Protein AF-A0A381YWC4-F1 (afdb_monomer)

Solvent-accessible surface area (backbone atoms only — not comparable to full-atom values): 8198 Å² total; per-residue (Å²): 138,85,84,86,85,82,84,87,81,87,82,77,88,72,86,77,76,76,74,71,78,75,77,79,71,74,77,74,73,78,73,64,100,69,81,71,43,23,28,27,38,39,32,33,55,42,72,77,44,78,43,77,78,45,79,28,82,38,66,66,58,39,64,52,60,44,47,96,56,46,35,39,76,74,31,21,58,66,57,50,46,100,86,68,43,72,74,51,78,67,38,60,63,91,76,50,63,90,86,56,83,42,37,76,50,44,22,57,23,78,47,82,63,40,25,46,31,39,36,34,40,39,56,67,76,75,50,88,98,104

Radius of gyration: 27.18 Å; Cα contacts (8 Å, |Δi|>4): 176; chains: 1; bounding box: 97×31×53 Å

Sequence (130 aa):
MILTNGCARDADAKDSTAVTPAEQSIERTTYAETDTTWIAIVMIWRPVIYTIDKEFSTEVACWNHYEGGVGESKFGKQHLDHQGNPPTKEFHKKHRPSHREYPTRMYHGINVEQGQVWLTCDIKGRIEGL

Secondary structure (DSSP, 8-state):
--------------------------------SS---EEEEEEEETTEEEEEEEEESSHHHHHHTTTTTHHHHHH-SBPP-TTSPPPPTTTTTTTS-TT-SS--EEE--SSTTT-SEEEEEEETTSSTT-

Mean predicted aligned error: 13.57 Å

Foldseek 3Di:
DDDDDDDDDDDDDDPPPPPDPPPPPVPPPPPDPDQFKKFKWKFQVQVTDIDGPDIDSDPCCNVCVCPPCNVCVVFNAWDADPVRHFDDQCRCVVPDPPLAPGDWTKGQGPDPNSGIMTIGMDTPPSDPPD

Organism: NCBI:txid408172

pLDDT: mean 77.06, std 20.62, range [36.94, 96.0]

Structure (mmCIF, N/CA/C/O backbone):
data_AF-A0A381YWC4-F1
#
_entry.id   AF-A0A381YWC4-F1
#
loop_
_atom_site.group_PDB
_atom_site.id
_atom_site.type_symbol
_atom_site.label_atom_id
_atom_site.label_alt_id
_atom_site.label_comp_id
_atom_site.label_asym_id
_atom_site.label_entity_id
_atom_site.label_seq_id
_atom_site.pdbx_PDB_ins_code
_atom_site.Cartn_x
_atom_site.Cartn_y
_atom_site.Cartn_z
_atom_site.occupancy
_atom_site.B_iso_or_equiv
_atom_site.auth_seq_id
_atom_site.auth_comp_id
_atom_site.auth_asym_id
_atom_site.auth_atom_id
_atom_site.pdbx_PDB_model_num
ATOM 1 N N . MET A 1 1 ? -87.308 15.418 -32.629 1.00 40.28 1 MET A N 1
ATOM 2 C CA . MET A 1 1 ? -86.627 14.295 -31.943 1.00 40.28 1 MET A CA 1
ATOM 3 C C . MET A 1 1 ? -85.946 14.889 -30.711 1.00 40.28 1 MET A C 1
ATOM 5 O O . MET A 1 1 ? -85.094 15.735 -30.914 1.00 40.28 1 MET A O 1
ATOM 9 N N . ILE A 1 2 ? -86.501 14.836 -29.493 1.00 39.88 2 ILE A N 1
ATOM 10 C CA . ILE A 1 2 ? -86.723 13.699 -28.564 1.00 39.88 2 ILE A CA 1
ATOM 11 C C . ILE A 1 2 ? -85.416 13.185 -27.915 1.00 39.88 2 ILE A C 1
ATOM 13 O O . ILE A 1 2 ? -84.642 12.515 -28.584 1.00 39.88 2 ILE A O 1
ATOM 17 N N . LEU A 1 3 ? -85.277 13.530 -26.616 1.00 41.34 3 LEU A N 1
ATOM 18 C CA . LEU A 1 3 ? -84.877 12.727 -25.429 1.00 41.34 3 LEU A CA 1
ATOM 19 C C . LEU A 1 3 ? -83.455 12.107 -25.387 1.00 41.34 3 LEU A C 1
ATOM 21 O O . LEU A 1 3 ? -83.101 11.294 -26.226 1.00 41.34 3 LEU A O 1
ATOM 25 N N . THR A 1 4 ? -82.552 12.611 -24.526 1.00 42.19 4 THR A N 1
ATOM 26 C CA . THR A 1 4 ? -82.219 12.202 -23.127 1.00 42.19 4 THR A CA 1
ATOM 27 C C . THR A 1 4 ? -81.497 10.860 -22.952 1.00 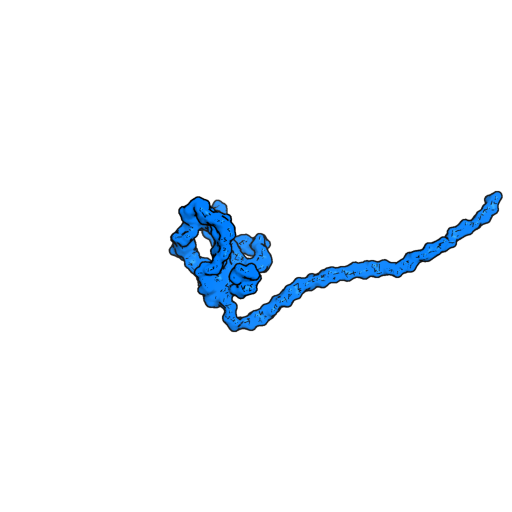42.19 4 THR A C 1
ATOM 29 O O . THR A 1 4 ? -81.923 9.851 -23.501 1.00 42.19 4 THR A O 1
ATOM 32 N N . ASN A 1 5 ? -80.562 10.874 -21.990 1.00 41.62 5 ASN A N 1
ATOM 33 C CA . ASN A 1 5 ? -79.953 9.759 -21.242 1.00 41.62 5 ASN A CA 1
ATOM 34 C C . ASN A 1 5 ? -78.671 9.164 -21.864 1.00 41.62 5 ASN A C 1
ATOM 36 O O . ASN A 1 5 ? -78.633 8.848 -23.040 1.00 41.62 5 ASN A O 1
ATOM 40 N N . GLY A 1 6 ? -77.590 8.957 -21.114 1.00 43.34 6 GLY A N 1
ATOM 41 C CA . GLY A 1 6 ? -77.486 9.012 -19.664 1.00 43.34 6 GLY A CA 1
ATOM 42 C C . GLY A 1 6 ? -76.060 8.818 -19.159 1.00 43.34 6 GLY A C 1
ATOM 43 O O . GLY A 1 6 ? -75.169 8.354 -19.867 1.00 43.34 6 GLY A O 1
ATOM 44 N N . CYS A 1 7 ? -75.900 9.231 -17.907 1.00 49.19 7 CYS A N 1
ATOM 45 C CA . CYS A 1 7 ? -74.765 8.994 -17.035 1.00 49.19 7 CYS A CA 1
ATOM 46 C C . CYS A 1 7 ? -74.666 7.520 -16.591 1.00 49.19 7 CYS A C 1
ATOM 48 O O . CYS A 1 7 ? -75.618 6.753 -16.733 1.00 49.19 7 CYS A O 1
ATOM 50 N N . ALA A 1 8 ? -73.551 7.244 -15.900 1.00 41.12 8 ALA A N 1
ATOM 51 C CA . ALA A 1 8 ? -73.184 6.053 -15.123 1.00 41.12 8 ALA A CA 1
ATOM 52 C C . ALA A 1 8 ? -72.463 4.961 -15.944 1.00 41.12 8 ALA A C 1
ATOM 54 O O . ALA A 1 8 ? -72.889 4.607 -17.035 1.00 41.12 8 ALA A O 1
ATOM 55 N N . ARG A 1 9 ? -71.358 4.373 -15.467 1.00 41.91 9 ARG A N 1
ATOM 56 C CA . ARG A 1 9 ? -71.158 3.873 -14.096 1.00 41.91 9 ARG A CA 1
ATOM 57 C C . ARG A 1 9 ? -69.697 3.939 -13.632 1.00 41.91 9 ARG A C 1
ATOM 59 O O . ARG A 1 9 ? -68.770 3.918 -14.434 1.00 41.91 9 ARG A O 1
ATOM 66 N N . ASP A 1 10 ? -69.585 3.996 -12.315 1.00 45.94 10 ASP A N 1
ATOM 67 C CA . ASP A 1 10 ? -68.418 4.041 -11.443 1.00 45.94 10 ASP A CA 1
ATOM 68 C C . ASP A 1 10 ? -67.274 3.069 -11.773 1.00 45.94 10 ASP A C 1
ATOM 70 O O . ASP A 1 10 ? -67.495 1.905 -12.108 1.00 45.94 10 ASP A O 1
ATOM 74 N N . ALA A 1 11 ? -66.048 3.527 -11.516 1.00 44.62 11 ALA A N 1
ATOM 75 C CA . ALA A 1 11 ? -64.975 2.683 -11.004 1.00 44.62 11 ALA A CA 1
ATOM 76 C C . ALA A 1 11 ? -64.249 3.458 -9.896 1.00 44.62 11 ALA A C 1
ATOM 78 O O . ALA A 1 11 ? -63.346 4.255 -10.134 1.00 44.62 11 ALA A O 1
ATOM 79 N N . ASP A 1 12 ? -64.812 3.274 -8.707 1.00 47.81 12 ASP A N 1
ATOM 80 C CA . ASP A 1 12 ? -64.220 3.221 -7.373 1.00 47.81 12 ASP A CA 1
ATOM 81 C C . ASP A 1 12 ? -62.706 3.483 -7.251 1.00 47.81 12 ASP A C 1
ATOM 83 O O . ASP A 1 12 ? -61.866 2.927 -7.963 1.00 47.81 12 ASP A O 1
ATOM 87 N N . ALA A 1 13 ? -62.380 4.322 -6.271 1.00 43.56 13 ALA A N 1
ATOM 88 C CA . ALA A 1 13 ? -61.038 4.697 -5.875 1.00 43.56 13 ALA A CA 1
ATOM 89 C C . ALA A 1 13 ? -60.141 3.489 -5.587 1.00 43.56 13 ALA A C 1
ATOM 91 O O . ALA A 1 13 ? -60.501 2.611 -4.809 1.00 43.56 13 ALA A O 1
ATOM 92 N N . LYS A 1 14 ? -58.887 3.564 -6.035 1.00 37.97 14 LY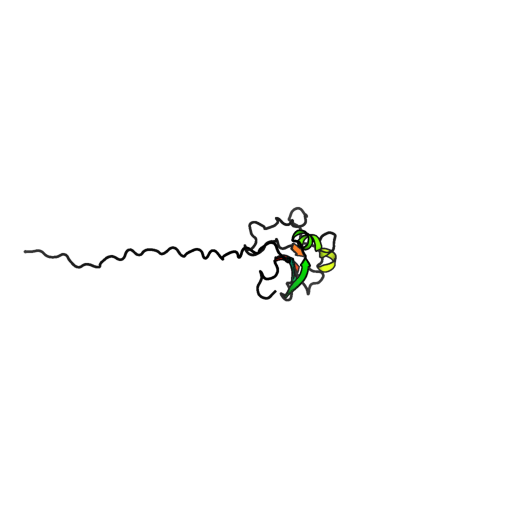S A N 1
ATOM 93 C CA . LYS A 1 14 ? -57.775 3.290 -5.123 1.00 37.97 14 LYS A CA 1
ATOM 94 C C . LYS A 1 14 ? -56.732 4.378 -5.279 1.00 37.97 14 LYS A C 1
ATOM 96 O O . LYS A 1 14 ? -56.034 4.451 -6.286 1.00 37.97 14 LYS A O 1
ATOM 101 N N . ASP A 1 15 ? -56.684 5.224 -4.255 1.00 36.94 15 ASP A N 1
ATOM 102 C CA . ASP A 1 15 ? -55.480 5.910 -3.811 1.00 36.94 15 ASP A CA 1
ATOM 103 C C . ASP A 1 15 ? -54.313 4.926 -3.943 1.00 36.94 15 ASP A C 1
ATOM 105 O O . ASP A 1 15 ? -54.212 3.951 -3.197 1.00 36.94 15 ASP A O 1
ATOM 109 N N . SER A 1 16 ? -53.500 5.098 -4.984 1.00 38.62 16 SER A N 1
ATOM 110 C CA . SER A 1 16 ? -52.264 4.344 -5.103 1.00 38.62 16 SER A CA 1
ATOM 111 C C . SER A 1 16 ? -51.304 5.026 -4.154 1.00 38.62 16 SER A C 1
ATOM 113 O O . SER A 1 16 ? -50.538 5.904 -4.549 1.00 38.62 16 SER A O 1
ATOM 115 N N . THR A 1 17 ? -51.406 4.641 -2.886 1.00 46.69 17 THR A N 1
ATOM 116 C CA . THR A 1 17 ? -50.423 4.919 -1.857 1.00 46.69 17 THR A CA 1
ATOM 117 C C . THR A 1 17 ? -49.103 4.372 -2.389 1.00 46.69 17 THR A C 1
ATOM 119 O O . THR A 1 17 ? -48.825 3.174 -2.322 1.00 46.69 17 THR A O 1
ATOM 122 N N . ALA A 1 18 ? -48.326 5.238 -3.039 1.00 39.06 18 ALA A N 1
ATOM 123 C CA . ALA A 1 18 ? -46.971 4.931 -3.441 1.00 39.06 18 ALA A CA 1
ATOM 124 C C . ALA A 1 18 ? -46.188 4.770 -2.140 1.00 39.06 18 ALA A C 1
ATOM 126 O O . ALA A 1 18 ? -45.734 5.737 -1.534 1.00 39.06 18 ALA A O 1
ATOM 127 N N . VAL A 1 19 ? -46.129 3.529 -1.665 1.00 46.75 19 VAL A N 1
ATOM 128 C CA . VAL A 1 19 ? -45.256 3.111 -0.582 1.00 46.75 19 VAL A CA 1
ATOM 129 C C . VAL A 1 19 ? -43.834 3.425 -1.015 1.00 46.75 19 VAL A C 1
ATOM 131 O O . VAL A 1 19 ? -43.279 2.803 -1.921 1.00 46.75 19 VAL A O 1
ATOM 134 N N . THR A 1 20 ? -43.284 4.450 -0.375 1.00 51.22 20 THR A N 1
ATOM 135 C CA . THR A 1 20 ? -41.861 4.737 -0.269 1.00 51.22 20 THR A CA 1
ATOM 136 C C . THR A 1 20 ? -41.107 3.414 -0.142 1.00 51.22 20 THR A C 1
ATOM 138 O O . THR A 1 20 ? -41.384 2.668 0.804 1.00 51.22 20 THR A O 1
ATOM 141 N N . PRO A 1 21 ? -40.168 3.072 -1.041 1.00 39.75 21 PRO A N 1
ATOM 142 C CA . PRO A 1 21 ? -39.217 2.025 -0.733 1.00 39.75 21 PRO A CA 1
ATOM 143 C C . PRO A 1 21 ? -38.465 2.516 0.497 1.00 39.75 21 PRO A C 1
ATOM 145 O O . PRO A 1 21 ? -37.776 3.535 0.433 1.00 39.75 21 PRO A O 1
ATOM 148 N N . ALA A 1 22 ? -38.677 1.854 1.633 1.00 42.91 22 ALA A N 1
ATOM 149 C CA . ALA A 1 22 ? -37.837 2.050 2.795 1.00 42.91 22 ALA A CA 1
ATOM 150 C C . ALA A 1 22 ? -36.391 1.911 2.310 1.00 42.91 22 ALA A C 1
ATOM 152 O O . ALA A 1 22 ? -36.019 0.862 1.778 1.00 42.91 22 ALA A O 1
ATOM 153 N N . GLU A 1 23 ? -35.601 2.980 2.437 1.00 44.59 23 GLU A N 1
ATOM 154 C CA . GLU A 1 23 ? -34.154 2.843 2.453 1.00 44.59 23 GLU A CA 1
ATOM 155 C C . GLU A 1 23 ? -33.879 1.750 3.480 1.00 44.59 23 GLU A C 1
ATOM 157 O O . GLU A 1 23 ? -34.144 1.920 4.672 1.00 44.59 23 GLU A O 1
ATOM 162 N N . GLN A 1 24 ? -33.423 0.590 3.005 1.00 39.41 24 GLN A N 1
ATOM 163 C CA . GLN A 1 24 ? -32.740 -0.360 3.857 1.00 39.41 24 GLN A CA 1
ATOM 164 C C . GLN A 1 24 ? -31.502 0.378 4.347 1.00 39.41 24 GLN A C 1
ATOM 166 O O . GLN A 1 24 ? -30.441 0.353 3.725 1.00 39.41 24 GLN A O 1
ATOM 171 N N . SER A 1 25 ? -31.662 1.086 5.463 1.00 41.72 25 SER A N 1
ATOM 172 C CA . SER A 1 25 ? -30.567 1.394 6.348 1.00 41.72 25 SER A CA 1
ATOM 173 C C . SER A 1 25 ? -29.966 0.041 6.680 1.00 41.72 25 SER A C 1
ATOM 175 O O . SER A 1 25 ? -30.540 -0.720 7.459 1.00 41.72 25 SER A O 1
ATOM 177 N N . ILE A 1 26 ? -28.865 -0.299 6.010 1.00 49.31 26 ILE A N 1
ATOM 178 C CA . ILE A 1 26 ? -27.992 -1.372 6.456 1.00 49.31 26 ILE A CA 1
ATOM 179 C C . ILE A 1 26 ? -27.686 -0.994 7.898 1.00 49.31 26 ILE A C 1
ATOM 181 O O . ILE A 1 26 ? -27.019 0.017 8.136 1.00 49.31 26 ILE A O 1
ATOM 185 N N . GLU A 1 27 ? -28.283 -1.720 8.844 1.00 42.94 27 GLU A N 1
ATOM 186 C CA . GLU A 1 27 ? -27.993 -1.569 10.257 1.00 42.94 27 GLU A CA 1
ATOM 187 C C . GLU A 1 27 ? -26.487 -1.724 10.384 1.00 42.94 27 GLU A C 1
ATOM 189 O O . GLU A 1 27 ? -25.922 -2.809 10.245 1.00 42.94 27 GLU A O 1
ATOM 194 N N . ARG A 1 28 ? -25.815 -0.587 10.561 1.00 52.53 28 ARG A N 1
ATOM 195 C CA . ARG A 1 28 ? -24.409 -0.546 10.898 1.00 52.53 28 ARG A CA 1
ATOM 196 C C . ARG A 1 28 ? -24.364 -1.115 12.299 1.00 52.53 28 ARG A C 1
ATOM 198 O O . ARG A 1 28 ? -24.603 -0.386 13.259 1.00 52.53 28 ARG A O 1
ATOM 205 N N . THR A 1 29 ? -24.134 -2.421 12.398 1.00 42.75 29 THR A N 1
ATOM 206 C CA . THR A 1 29 ? -23.808 -3.072 13.657 1.00 42.75 29 THR A CA 1
ATOM 207 C C . THR A 1 29 ? -22.749 -2.193 14.300 1.00 42.75 29 THR A C 1
ATOM 209 O O . THR A 1 29 ? -21.688 -1.953 13.717 1.00 42.75 29 THR A O 1
ATOM 212 N N . THR A 1 30 ? -23.091 -1.584 15.430 1.00 46.50 30 THR A N 1
ATOM 213 C CA . THR A 1 30 ? -22.150 -0.838 16.249 1.00 46.50 30 THR A CA 1
ATOM 214 C C . THR A 1 30 ? -21.134 -1.859 16.727 1.00 46.50 30 THR A C 1
ATOM 216 O O . THR A 1 30 ? -21.353 -2.531 17.733 1.00 46.50 30 THR A O 1
ATOM 219 N N . TYR A 1 31 ? -20.070 -2.049 15.948 1.00 51.69 31 TYR A N 1
ATOM 220 C CA . TYR A 1 31 ? -18.896 -2.772 16.393 1.00 51.69 31 TYR A CA 1
ATOM 221 C C . TYR A 1 31 ? -18.394 -1.989 17.599 1.00 51.69 31 TYR A C 1
ATOM 223 O O . TYR A 1 31 ? -17.912 -0.864 17.462 1.00 51.69 31 TYR A O 1
ATOM 231 N N . ALA A 1 32 ? -18.628 -2.543 18.788 1.00 42.88 32 ALA A N 1
ATOM 232 C CA . ALA A 1 32 ? -17.968 -2.095 19.997 1.00 42.88 32 ALA A CA 1
ATOM 233 C C . ALA A 1 32 ? -16.467 -1.982 19.692 1.00 42.88 32 ALA A C 1
ATOM 235 O O . ALA A 1 32 ? -15.933 -2.807 18.948 1.00 42.88 32 ALA A O 1
ATOM 236 N N . GLU A 1 33 ? -15.808 -0.949 20.216 1.00 54.28 33 GLU A N 1
ATOM 237 C CA . GLU A 1 33 ? -14.368 -0.698 20.069 1.00 54.28 33 GLU A CA 1
ATOM 238 C C . GLU A 1 33 ? -13.520 -1.771 20.780 1.00 54.28 33 GLU A C 1
ATOM 240 O O . GLU A 1 33 ? -12.763 -1.502 21.707 1.00 54.28 33 GLU A O 1
ATOM 245 N N . THR A 1 34 ? -13.658 -3.020 20.356 1.00 58.56 34 THR A N 1
ATOM 246 C CA . THR A 1 34 ? -12.883 -4.165 20.810 1.00 58.56 34 THR A CA 1
ATOM 247 C C . THR A 1 34 ? -12.492 -4.946 19.554 1.00 58.56 34 THR A C 1
ATOM 249 O O . THR A 1 34 ? -13.321 -5.628 18.956 1.00 58.56 34 THR A O 1
ATOM 252 N N . ASP A 1 35 ? -11.238 -4.762 19.131 1.00 72.00 35 ASP A N 1
ATOM 253 C CA . ASP A 1 35 ? -10.514 -5.509 18.086 1.00 72.00 35 ASP A CA 1
ATOM 254 C C . ASP A 1 35 ? -10.879 -5.259 16.607 1.00 72.00 35 ASP A C 1
ATOM 256 O O . ASP A 1 35 ? -10.940 -6.181 15.790 1.00 72.00 35 ASP A O 1
ATOM 260 N N . THR A 1 36 ? -11.023 -3.991 16.198 1.00 86.50 36 THR A N 1
ATOM 261 C CA . THR A 1 36 ? -11.029 -3.654 14.758 1.00 86.50 36 THR A CA 1
ATOM 262 C C . THR A 1 36 ? -9.675 -3.998 14.127 1.00 86.50 36 THR A C 1
ATOM 264 O O . THR A 1 36 ? -8.680 -3.310 14.348 1.00 86.50 36 THR A O 1
ATOM 267 N N . THR A 1 37 ? -9.646 -5.051 13.310 1.00 92.25 37 THR A N 1
ATOM 268 C CA . THR A 1 37 ? -8.454 -5.467 12.561 1.00 92.25 37 THR A CA 1
ATOM 269 C C . THR A 1 37 ? -8.474 -4.863 11.164 1.00 92.25 37 THR A C 1
ATOM 271 O O . THR A 1 37 ? -9.427 -5.051 10.404 1.00 92.25 37 THR A O 1
ATOM 274 N N . TRP A 1 38 ? -7.402 -4.163 10.813 1.00 93.50 38 TRP A N 1
ATOM 275 C CA . TRP A 1 38 ? -7.202 -3.582 9.492 1.00 93.50 38 TRP A CA 1
ATOM 276 C C . TRP A 1 38 ? -6.404 -4.524 8.609 1.00 93.50 38 TRP A C 1
ATOM 278 O O . TRP A 1 38 ? -5.449 -5.142 9.066 1.00 93.50 38 TRP A O 1
ATOM 288 N N . ILE A 1 39 ? -6.761 -4.610 7.337 1.00 94.06 39 ILE A N 1
ATOM 289 C CA . ILE A 1 39 ? -6.097 -5.467 6.359 1.00 94.06 39 ILE A CA 1
ATOM 290 C C . ILE A 1 39 ? -5.615 -4.642 5.177 1.00 94.06 39 ILE A C 1
ATOM 292 O O . ILE A 1 39 ? -6.353 -3.817 4.639 1.00 94.06 39 ILE A O 1
ATOM 296 N N . ALA A 1 40 ? -4.373 -4.881 4.763 1.00 94.88 40 ALA A N 1
ATOM 297 C CA . ALA A 1 40 ? -3.877 -4.415 3.481 1.00 94.88 40 ALA A CA 1
ATOM 298 C C . ALA A 1 40 ? -4.278 -5.419 2.406 1.00 94.88 40 ALA A C 1
ATOM 300 O O . ALA A 1 40 ? -3.827 -6.566 2.408 1.00 94.88 40 ALA A O 1
ATOM 301 N N . ILE A 1 41 ? -5.124 -4.970 1.489 1.00 94.12 41 ILE A N 1
ATOM 302 C CA . ILE A 1 41 ? -5.604 -5.761 0.365 1.00 94.12 41 ILE A CA 1
ATOM 303 C C . ILE A 1 41 ? -4.793 -5.359 -0.857 1.00 94.12 41 ILE A C 1
ATOM 305 O O . ILE A 1 41 ? -4.785 -4.188 -1.252 1.00 94.12 41 ILE A O 1
ATOM 309 N N . VAL A 1 42 ? -4.130 -6.341 -1.456 1.00 94.88 42 VAL A N 1
ATOM 310 C CA . VAL A 1 42 ? -3.371 -6.191 -2.692 1.00 94.88 42 VAL A CA 1
ATOM 311 C C . VAL A 1 42 ? -4.124 -6.899 -3.803 1.00 94.88 42 VAL A C 1
ATOM 313 O O . VAL A 1 42 ? -4.517 -8.054 -3.676 1.00 94.88 42 VAL A O 1
ATOM 316 N N . MET A 1 43 ? -4.323 -6.192 -4.907 1.00 94.25 43 MET A N 1
ATOM 317 C CA . MET A 1 43 ? -4.880 -6.739 -6.127 1.00 94.25 43 MET A CA 1
ATOM 318 C C . MET A 1 43 ? -3.838 -6.664 -7.232 1.00 94.25 43 MET A C 1
ATOM 320 O O . MET A 1 43 ? -3.409 -5.576 -7.614 1.00 94.25 43 MET A O 1
ATOM 324 N N . ILE A 1 44 ? -3.468 -7.815 -7.772 1.00 94.69 44 ILE A N 1
ATOM 325 C CA . ILE A 1 44 ? -2.672 -7.923 -8.994 1.00 94.69 44 ILE A CA 1
ATOM 326 C C . ILE A 1 44 ? -3.655 -7.983 -10.162 1.00 94.69 44 ILE A C 1
ATOM 328 O O . ILE A 1 44 ? -4.651 -8.690 -10.070 1.00 94.69 44 ILE A O 1
ATOM 332 N N . TRP A 1 45 ? -3.432 -7.214 -11.231 1.00 91.25 45 TRP A N 1
ATOM 333 C CA . TRP A 1 45 ? -4.384 -7.128 -12.348 1.00 91.25 45 TRP A CA 1
ATOM 334 C C . TRP A 1 45 ? -4.239 -8.263 -13.369 1.00 91.25 45 TRP A C 1
ATOM 336 O O . TRP A 1 45 ? -5.192 -8.579 -14.084 1.00 91.25 45 TRP A O 1
ATOM 346 N N . ARG A 1 46 ? -3.053 -8.870 -13.487 1.00 90.12 46 ARG A N 1
ATOM 347 C CA . ARG A 1 46 ? -2.776 -9.927 -14.466 1.00 90.12 46 ARG A CA 1
ATOM 348 C C . ARG A 1 46 ? -2.153 -11.161 -13.785 1.00 90.12 46 ARG A C 1
ATOM 350 O O . ARG A 1 46 ? -1.015 -11.115 -13.348 1.00 90.12 46 ARG A O 1
ATOM 357 N N . PRO A 1 47 ? -2.886 -12.283 -13.678 1.00 90.31 47 PRO A N 1
ATOM 358 C CA . PRO A 1 47 ? -4.353 -12.344 -13.657 1.00 90.31 47 PRO A CA 1
ATOM 359 C C . PRO A 1 47 ? -4.934 -11.536 -12.480 1.00 90.31 47 PRO A C 1
ATOM 361 O O . PRO A 1 47 ? -4.207 -11.190 -11.552 1.00 90.31 47 PRO A O 1
ATOM 364 N N . VAL A 1 48 ? -6.243 -11.247 -12.514 1.00 92.44 48 VAL A N 1
ATOM 365 C CA . VAL A 1 48 ? -6.927 -10.524 -11.427 1.00 92.44 48 VAL A CA 1
ATOM 366 C C . VAL A 1 48 ? -6.973 -11.402 -10.176 1.00 92.44 48 VAL A C 1
ATOM 368 O O . VAL A 1 48 ? -7.750 -12.352 -10.113 1.00 92.44 48 VAL A O 1
ATOM 371 N N . ILE A 1 49 ? -6.133 -11.089 -9.193 1.00 91.94 49 ILE A N 1
ATOM 372 C CA . ILE A 1 49 ? -6.031 -11.806 -7.918 1.00 91.94 49 ILE A CA 1
ATOM 373 C C . ILE A 1 49 ? -6.082 -10.781 -6.794 1.00 91.94 49 ILE A C 1
ATOM 375 O O . ILE A 1 49 ? -5.286 -9.847 -6.799 1.00 91.94 49 ILE A O 1
ATOM 379 N N . TYR A 1 50 ? -6.969 -10.992 -5.820 1.00 91.62 50 TYR A N 1
ATOM 380 C CA . TYR A 1 50 ? -7.008 -10.235 -4.571 1.00 91.62 50 TYR A CA 1
ATOM 381 C C . TYR A 1 50 ? -6.434 -11.078 -3.433 1.00 91.62 50 TYR A C 1
ATOM 383 O O . TYR A 1 50 ? -6.794 -12.245 -3.286 1.00 91.62 50 TYR A O 1
ATOM 391 N N . THR A 1 51 ? -5.571 -10.487 -2.615 1.00 93.00 51 THR A N 1
ATOM 392 C CA . THR A 1 51 ? -5.012 -11.120 -1.421 1.00 93.00 51 THR A CA 1
ATOM 393 C C . THR A 1 51 ? -4.954 -10.143 -0.258 1.00 93.00 51 THR A C 1
ATOM 395 O O . THR A 1 51 ? -4.778 -8.937 -0.438 1.00 93.00 51 THR A O 1
ATOM 398 N N . ILE A 1 52 ? -5.052 -10.681 0.955 1.00 94.75 52 ILE A N 1
ATOM 399 C CA . ILE A 1 52 ? -4.635 -9.975 2.164 1.00 94.75 52 ILE A CA 1
ATOM 400 C C . ILE A 1 52 ? -3.114 -10.122 2.270 1.00 94.75 52 ILE A C 1
ATOM 402 O O . ILE A 1 52 ? -2.613 -11.224 2.476 1.00 94.75 52 ILE A O 1
ATOM 406 N N . ASP A 1 53 ? -2.373 -9.024 2.110 1.00 95.31 53 ASP A N 1
ATOM 407 C CA . ASP A 1 53 ? -0.908 -9.023 2.272 1.00 95.31 53 ASP A CA 1
ATOM 408 C C . ASP A 1 53 ? -0.528 -9.037 3.755 1.00 95.31 53 ASP A C 1
ATOM 410 O O . ASP A 1 53 ? 0.425 -9.708 4.153 1.00 95.31 53 ASP A O 1
ATOM 414 N N . LYS A 1 54 ? -1.259 -8.279 4.587 1.00 95.44 54 LYS A N 1
ATOM 415 C CA . LYS A 1 54 ? -0.948 -8.128 6.012 1.00 95.44 54 LYS A CA 1
ATOM 416 C C . LYS A 1 54 ? -2.115 -7.573 6.829 1.00 95.44 54 LYS A C 1
ATOM 418 O O . LYS A 1 54 ? -2.908 -6.783 6.323 1.00 95.44 54 LYS A O 1
ATOM 423 N N . GLU A 1 55 ? -2.155 -7.937 8.109 1.00 95.50 55 GLU A N 1
ATOM 424 C CA . GLU A 1 55 ? -3.084 -7.396 9.106 1.00 95.50 55 GLU A CA 1
ATOM 425 C C . GLU A 1 55 ? -2.395 -6.387 10.038 1.00 95.50 55 GLU A C 1
ATOM 427 O O . GLU A 1 55 ? -1.196 -6.481 10.321 1.00 95.50 55 GLU A O 1
ATOM 432 N N . PHE A 1 56 ? -3.165 -5.421 10.530 1.00 95.25 56 PHE A N 1
ATOM 433 C CA . PHE A 1 56 ? -2.714 -4.309 11.355 1.00 95.25 56 PHE A CA 1
ATOM 434 C C . PHE A 1 56 ? -3.718 -4.028 12.470 1.00 95.25 56 PHE A C 1
ATOM 436 O O . PHE A 1 56 ? -4.928 -4.161 12.297 1.00 95.25 56 PHE A O 1
ATOM 443 N N . SER A 1 57 ? -3.205 -3.564 13.609 1.00 93.50 57 SER A N 1
ATOM 444 C CA . SER A 1 57 ? -4.024 -3.112 14.737 1.00 93.50 57 SER A CA 1
ATOM 445 C C . SER A 1 57 ? -4.612 -1.718 14.533 1.00 93.50 57 SER A C 1
ATOM 447 O O . SER A 1 57 ? -5.551 -1.339 15.225 1.00 93.50 57 SER A O 1
ATOM 449 N N . THR A 1 58 ? -4.057 -0.928 13.608 1.00 91.62 58 THR A N 1
ATOM 450 C CA . THR A 1 58 ? -4.544 0.421 13.322 1.00 91.62 58 THR A CA 1
ATOM 451 C C . THR A 1 58 ? -4.572 0.715 11.832 1.00 91.62 58 THR A C 1
ATOM 453 O O . THR A 1 58 ? -3.755 0.241 11.040 1.00 91.62 58 THR A O 1
ATOM 456 N N . GLU A 1 59 ? -5.505 1.588 11.488 1.00 88.88 59 GLU A N 1
ATOM 457 C CA . GLU A 1 59 ? -5.708 2.171 10.174 1.00 88.88 59 GLU A CA 1
ATOM 458 C C . GLU A 1 59 ? -4.432 2.810 9.600 1.00 88.88 59 GLU A C 1
ATOM 460 O O . GLU A 1 59 ? -3.990 2.499 8.493 1.00 88.88 59 GLU A O 1
ATOM 465 N N . VAL A 1 60 ? -3.807 3.688 10.391 1.00 90.56 60 VAL A N 1
ATOM 466 C CA . VAL A 1 60 ? -2.614 4.444 9.991 1.00 90.56 60 VAL A CA 1
ATOM 467 C C . VAL A 1 60 ? -1.438 3.504 9.746 1.00 90.56 60 VAL A C 1
ATOM 469 O O . VAL A 1 60 ? -0.684 3.712 8.796 1.0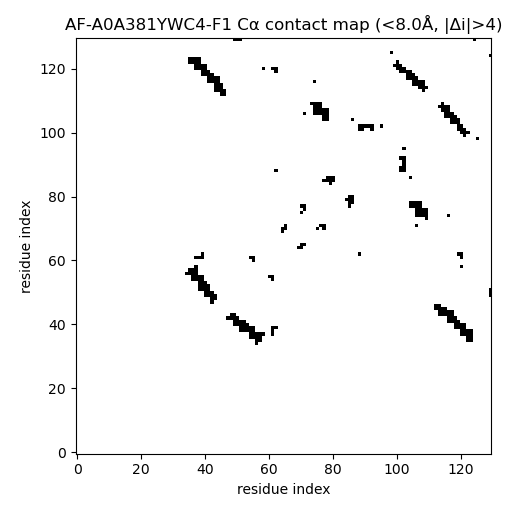0 90.56 60 VAL A O 1
ATOM 472 N N . ALA A 1 61 ? -1.291 2.453 10.559 1.00 94.12 61 ALA A N 1
ATOM 473 C CA . ALA A 1 61 ? -0.252 1.452 10.349 1.00 94.12 61 ALA A CA 1
ATOM 474 C C . ALA A 1 61 ? -0.457 0.688 9.035 1.00 94.12 61 ALA A C 1
ATOM 476 O O . ALA A 1 61 ? 0.522 0.461 8.327 1.00 94.12 61 ALA A O 1
ATOM 477 N N . CYS A 1 62 ? -1.704 0.354 8.681 1.00 94.00 62 CYS A N 1
ATOM 478 C CA . CYS A 1 62 ? -2.011 -0.276 7.399 1.00 94.00 62 CYS A CA 1
ATOM 479 C C . CYS A 1 62 ? -1.608 0.622 6.221 1.00 94.00 62 CYS A C 1
ATOM 481 O O . CYS A 1 62 ? -0.843 0.203 5.351 1.00 94.00 62 CYS A O 1
ATOM 483 N N . TRP A 1 63 ? -2.063 1.879 6.209 1.00 90.88 63 TRP A N 1
ATOM 484 C CA . TRP A 1 63 ? -1.815 2.785 5.083 1.00 90.88 63 TRP A CA 1
ATOM 485 C C . TRP A 1 63 ? -0.336 3.156 4.921 1.00 90.88 63 TRP A C 1
ATOM 487 O O . TRP A 1 63 ? 0.191 3.191 3.801 1.00 90.88 63 TRP A O 1
ATOM 497 N N . ASN A 1 64 ? 0.344 3.403 6.045 1.00 92.62 64 ASN A N 1
ATOM 498 C CA . ASN A 1 64 ? 1.745 3.809 6.052 1.00 92.62 64 ASN A CA 1
ATOM 499 C C 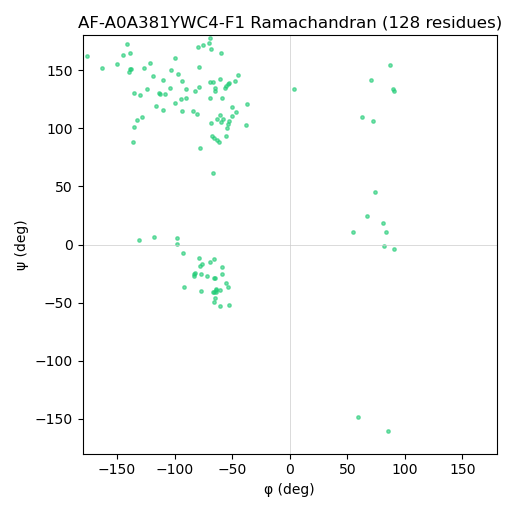. ASN A 1 64 ? 2.710 2.636 5.834 1.00 92.62 64 ASN A C 1
ATOM 501 O O . ASN A 1 64 ? 3.888 2.875 5.585 1.00 92.62 64 ASN A O 1
ATOM 505 N N . HIS A 1 65 ? 2.247 1.379 5.897 1.00 94.88 65 HIS A N 1
ATOM 506 C CA . HIS A 1 65 ? 3.113 0.206 5.736 1.00 94.88 65 HIS A CA 1
ATOM 507 C C . HIS A 1 65 ? 3.909 0.220 4.425 1.00 94.88 65 HIS A C 1
ATOM 509 O O . HIS A 1 65 ? 5.037 -0.264 4.392 1.00 94.88 65 HIS A O 1
ATOM 515 N N . TYR A 1 66 ? 3.326 0.783 3.365 1.00 93.69 66 TYR A N 1
ATOM 516 C CA . TYR A 1 66 ? 3.912 0.823 2.025 1.00 93.69 66 TYR A CA 1
ATOM 517 C C . TYR A 1 66 ? 4.610 2.145 1.695 1.00 93.69 66 TYR A C 1
ATOM 519 O O . TYR A 1 66 ? 5.021 2.342 0.555 1.00 93.69 66 TYR A O 1
ATOM 527 N N . GLU A 1 67 ? 4.715 3.060 2.659 1.00 91.88 67 GLU A N 1
ATOM 528 C CA . GLU A 1 67 ? 5.511 4.284 2.532 1.00 91.88 67 GLU A CA 1
ATOM 529 C C . GLU A 1 67 ? 7.015 3.980 2.654 1.00 91.88 67 GLU A C 1
ATOM 531 O O . GLU A 1 67 ? 7.427 2.863 2.973 1.00 91.88 67 GLU A O 1
ATOM 536 N N . GLY A 1 68 ? 7.860 4.981 2.394 1.00 92.06 68 GLY A N 1
ATOM 537 C CA . GLY A 1 68 ? 9.310 4.861 2.591 1.00 92.06 68 GLY A CA 1
ATOM 538 C C . GLY A 1 68 ? 10.002 3.869 1.648 1.00 92.06 68 GLY A C 1
ATOM 539 O O . GLY A 1 68 ? 11.056 3.341 1.991 1.00 92.06 68 GLY A O 1
ATOM 540 N N . GLY A 1 69 ? 9.417 3.594 0.478 1.00 92.75 69 GLY A N 1
ATOM 541 C CA . GLY A 1 69 ? 9.976 2.680 -0.520 1.00 92.75 69 GLY A CA 1
ATOM 542 C C . GLY A 1 69 ? 9.523 1.224 -0.382 1.00 92.75 69 GLY A C 1
ATOM 543 O O . GLY A 1 69 ? 9.880 0.400 -1.224 1.00 92.75 69 GLY A O 1
ATOM 544 N N . VAL A 1 70 ? 8.745 0.875 0.652 1.00 95.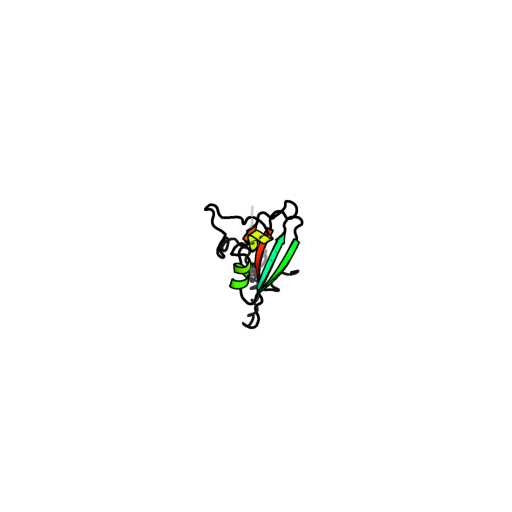25 70 VAL A N 1
ATOM 545 C CA . VAL A 1 70 ? 8.277 -0.507 0.859 1.00 95.25 70 VAL A CA 1
ATOM 546 C C . VAL A 1 70 ? 7.354 -0.946 -0.274 1.00 95.25 70 VAL A C 1
ATOM 548 O O . VAL A 1 70 ? 7.517 -2.040 -0.816 1.00 95.25 70 VAL A O 1
ATOM 551 N N . GLY A 1 71 ? 6.393 -0.101 -0.653 1.00 94.44 71 GLY A N 1
ATOM 552 C CA . GLY A 1 71 ? 5.503 -0.395 -1.770 1.00 94.44 71 GLY A CA 1
ATOM 553 C C . GLY A 1 71 ? 6.251 -0.450 -3.096 1.00 94.44 71 GLY A C 1
ATOM 554 O O . GLY A 1 71 ? 6.037 -1.372 -3.877 1.00 94.44 71 GLY A O 1
ATOM 555 N N . GLU A 1 72 ? 7.192 0.466 -3.315 1.00 95.00 72 GLU A N 1
ATOM 556 C CA . GLU A 1 72 ? 7.992 0.512 -4.534 1.00 95.00 72 GLU A CA 1
ATOM 557 C C . GLU A 1 72 ? 8.869 -0.727 -4.703 1.00 95.00 72 GLU A C 1
ATOM 559 O O . GLU A 1 72 ? 8.952 -1.292 -5.794 1.00 95.00 72 GLU A O 1
ATOM 564 N N . SER A 1 73 ? 9.470 -1.197 -3.609 1.00 94.81 73 SER A N 1
ATOM 565 C CA . SER A 1 73 ? 10.260 -2.427 -3.592 1.00 94.81 73 SER A CA 1
ATOM 566 C C . SER A 1 73 ? 9.421 -3.679 -3.859 1.00 94.81 73 SER A C 1
ATOM 568 O O . SER A 1 73 ? 9.967 -4.664 -4.351 1.00 94.81 73 SER A O 1
ATOM 570 N N . LYS A 1 74 ? 8.130 -3.676 -3.505 1.00 94.12 74 LYS A N 1
ATOM 571 C CA . LYS A 1 74 ? 7.232 -4.832 -3.661 1.00 94.12 74 LYS A CA 1
ATOM 572 C C . LYS A 1 74 ? 6.487 -4.840 -4.996 1.00 94.12 74 LYS A C 1
ATOM 574 O O . LYS A 1 74 ? 6.253 -5.908 -5.556 1.00 94.12 74 LYS A O 1
ATOM 579 N N . PHE A 1 75 ? 6.095 -3.667 -5.490 1.00 95.12 75 PHE A N 1
ATOM 580 C CA . PHE A 1 75 ? 5.110 -3.526 -6.567 1.00 95.12 75 PHE A CA 1
ATOM 581 C C . PHE A 1 75 ? 5.558 -2.594 -7.700 1.00 95.12 75 PHE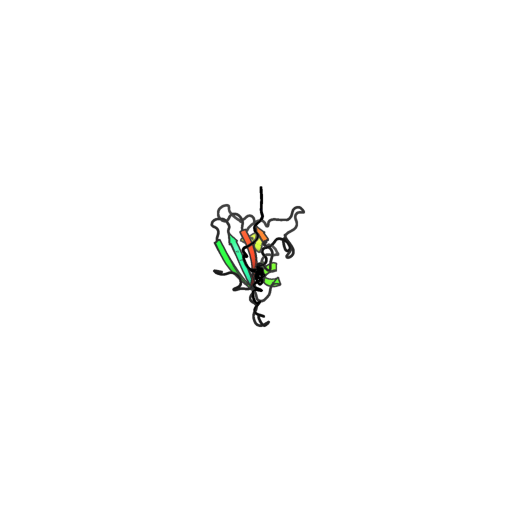 A C 1
ATOM 583 O O . PHE A 1 75 ? 4.801 -2.369 -8.643 1.00 95.12 75 PHE A O 1
ATOM 590 N N . GLY A 1 76 ? 6.785 -2.073 -7.654 1.00 94.25 76 GLY A N 1
ATOM 591 C CA . GLY A 1 76 ? 7.343 -1.219 -8.699 1.00 94.25 76 GLY A CA 1
ATOM 592 C C . GLY A 1 76 ? 6.965 0.248 -8.519 1.00 94.25 76 GLY A C 1
ATOM 593 O O . GLY A 1 76 ? 6.612 0.691 -7.436 1.00 94.25 76 GLY A O 1
ATOM 594 N N . LYS A 1 77 ? 7.057 1.057 -9.574 1.00 95.25 77 LYS A N 1
ATOM 595 C CA . LYS A 1 77 ? 6.847 2.509 -9.448 1.00 95.25 77 LYS A CA 1
ATOM 596 C C . LYS A 1 77 ? 5.400 2.836 -9.050 1.00 95.25 77 LYS A C 1
ATOM 598 O O . LYS A 1 77 ? 4.465 2.345 -9.683 1.00 95.25 77 LYS A O 1
ATOM 603 N N . GLN A 1 78 ? 5.215 3.694 -8.046 1.00 95.00 78 GLN A N 1
ATOM 604 C CA . GLN A 1 78 ? 3.893 4.193 -7.666 1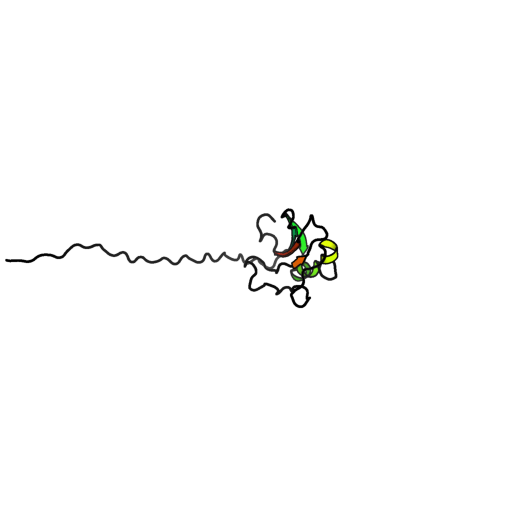.00 95.00 78 GLN A CA 1
ATOM 605 C C . GLN A 1 78 ? 3.336 5.137 -8.740 1.00 95.00 78 GLN A C 1
ATOM 607 O O . GLN A 1 78 ? 4.061 5.965 -9.299 1.00 95.00 78 GLN A O 1
ATOM 612 N N . HIS A 1 79 ? 2.037 5.032 -9.011 1.00 93.44 79 HIS A N 1
ATOM 613 C CA . HIS A 1 79 ? 1.327 6.043 -9.784 1.00 93.44 79 HIS A CA 1
ATOM 614 C C . HIS A 1 79 ? 1.217 7.332 -8.965 1.00 93.44 79 HIS A C 1
ATOM 616 O O . HIS A 1 79 ? 0.715 7.324 -7.839 1.00 93.44 79 HIS A O 1
ATOM 622 N N . LEU A 1 80 ? 1.676 8.431 -9.555 1.00 92.69 80 LEU A N 1
ATOM 623 C CA . LEU A 1 80 ? 1.620 9.767 -8.970 1.00 92.69 80 LEU A CA 1
ATOM 624 C C . LEU A 1 80 ? 0.442 10.545 -9.562 1.00 92.69 80 LEU A C 1
ATOM 626 O O . LEU A 1 80 ? -0.068 10.205 -10.633 1.00 92.69 80 LEU A O 1
ATOM 630 N N . ASP A 1 81 ? 0.013 11.591 -8.866 1.00 87.38 81 ASP A N 1
ATOM 631 C CA . ASP A 1 81 ? -0.959 12.535 -9.400 1.00 87.38 81 ASP A CA 1
ATOM 632 C C . ASP A 1 81 ? -0.363 13.390 -10.539 1.00 87.38 81 ASP A C 1
ATOM 634 O O . ASP A 1 81 ? 0.821 13.301 -10.875 1.00 87.38 81 ASP A O 1
ATOM 638 N N . HIS A 1 82 ? -1.180 14.259 -11.142 1.00 88.62 82 HIS A N 1
ATOM 639 C CA . HIS A 1 82 ? -0.722 15.113 -12.244 1.00 88.62 82 HIS A CA 1
ATOM 640 C C . HIS A 1 82 ? 0.345 16.149 -11.835 1.00 88.62 82 HIS A C 1
ATOM 642 O O . HIS A 1 82 ? 0.951 16.760 -12.710 1.00 88.62 82 HIS A O 1
ATOM 648 N N . GLN A 1 83 ? 0.564 16.365 -10.531 1.00 91.75 83 GLN A N 1
ATOM 649 C CA . GLN A 1 83 ? 1.600 17.254 -9.995 1.00 91.75 83 GLN A CA 1
ATOM 650 C C . GLN A 1 83 ? 2.857 16.474 -9.572 1.00 91.75 83 GLN A C 1
ATOM 652 O O . GLN A 1 83 ? 3.817 17.078 -9.104 1.00 91.75 83 GLN A O 1
ATOM 657 N N . GLY A 1 84 ? 2.874 15.148 -9.743 1.00 91.50 84 GLY A N 1
ATOM 658 C CA . GLY A 1 84 ? 3.993 14.296 -9.354 1.00 91.50 84 GLY A CA 1
ATOM 659 C C . GLY A 1 84 ? 4.025 13.945 -7.865 1.00 91.50 84 GLY A C 1
ATOM 660 O O . GLY A 1 84 ? 5.070 13.521 -7.379 1.00 91.50 84 GLY A O 1
ATOM 661 N N . ASN A 1 85 ? 2.914 14.089 -7.140 1.00 89.75 85 ASN A N 1
ATOM 662 C CA . ASN A 1 85 ? 2.825 13.705 -5.732 1.00 89.75 85 ASN A CA 1
ATOM 663 C C . ASN A 1 85 ? 2.203 12.310 -5.563 1.00 89.75 85 ASN A C 1
ATOM 665 O O . ASN A 1 85 ? 1.307 11.934 -6.329 1.00 89.75 85 ASN A O 1
ATOM 669 N N . PRO A 1 86 ? 2.619 11.535 -4.544 1.00 87.56 86 PRO A N 1
ATOM 670 C CA . PRO A 1 86 ? 1.927 10.308 -4.178 1.00 87.56 86 PRO A CA 1
ATOM 671 C C . PRO A 1 86 ? 0.471 10.588 -3.766 1.00 87.56 86 PRO A C 1
ATOM 673 O O . PRO A 1 86 ? 0.205 11.589 -3.091 1.00 87.56 86 PRO A O 1
ATOM 676 N N . PRO A 1 87 ? -0.487 9.710 -4.116 1.00 84.69 87 PRO A N 1
ATOM 677 C CA . PRO A 1 87 ? -1.856 9.815 -3.632 1.00 84.69 87 PRO A CA 1
ATOM 678 C C . PRO A 1 87 ? -1.895 9.772 -2.102 1.00 84.69 87 PRO A C 1
ATOM 680 O O . PRO A 1 87 ? -1.393 8.842 -1.471 1.00 84.69 87 PRO A O 1
ATOM 683 N N . THR A 1 88 ? -2.534 10.774 -1.506 1.00 84.62 88 THR A N 1
ATOM 684 C CA . THR A 1 88 ? -2.778 10.821 -0.062 1.00 84.62 88 THR A CA 1
ATOM 685 C C . THR A 1 88 ? -3.975 9.946 0.313 1.00 84.62 88 THR A C 1
ATOM 687 O O . THR A 1 88 ? -4.748 9.518 -0.545 1.00 84.62 88 THR A O 1
ATOM 690 N N . LYS A 1 89 ? -4.198 9.732 1.614 1.00 79.00 89 LYS A N 1
ATOM 691 C CA . LYS A 1 89 ? -5.386 9.014 2.109 1.00 79.00 89 LYS A CA 1
ATOM 692 C C . LYS A 1 89 ? -6.726 9.654 1.704 1.00 79.00 89 LYS A C 1
ATOM 694 O O . LYS A 1 89 ? -7.759 8.997 1.734 1.00 79.00 89 LYS A O 1
ATOM 699 N N . GLU A 1 90 ? -6.727 10.931 1.321 1.00 83.06 90 GLU A N 1
ATOM 700 C CA . GLU A 1 90 ? -7.936 11.648 0.895 1.00 83.06 90 GLU A CA 1
ATOM 701 C C . GLU A 1 90 ? -8.155 11.580 -0.626 1.00 83.06 90 GLU A C 1
ATOM 703 O O . GLU A 1 90 ? -9.199 12.002 -1.134 1.00 83.06 90 GLU A O 1
ATOM 708 N N . PHE A 1 91 ? -7.188 11.038 -1.370 1.00 80.81 91 PHE A N 1
ATOM 709 C CA . PHE A 1 91 ? -7.276 10.883 -2.816 1.00 80.81 91 PHE A CA 1
ATOM 710 C C . PHE A 1 91 ? -8.530 10.081 -3.191 1.00 80.81 91 PHE A C 1
ATOM 712 O O . PHE A 1 91 ? -8.844 9.093 -2.551 1.00 80.81 91 PHE A O 1
ATOM 719 N N . HIS A 1 92 ? -9.313 10.504 -4.184 1.00 74.19 92 HIS A N 1
ATOM 720 C CA . HIS A 1 92 ? -10.573 9.838 -4.569 1.00 74.19 92 HIS A CA 1
ATOM 721 C C . HIS A 1 92 ? -11.626 9.637 -3.457 1.00 74.19 92 HIS A C 1
ATOM 723 O O . HIS A 1 92 ? -12.629 8.978 -3.715 1.00 74.19 92 HIS A O 1
ATOM 729 N N . LYS A 1 93 ? -11.505 10.228 -2.260 1.00 75.62 93 LYS A N 1
ATOM 730 C CA . LYS A 1 93 ? -12.476 10.021 -1.166 1.00 75.62 93 LYS A CA 1
ATOM 731 C C . LYS A 1 93 ? -13.928 10.304 -1.561 1.00 75.62 93 LYS A C 1
ATOM 733 O O . LYS A 1 93 ? -14.825 9.582 -1.148 1.00 75.62 93 LYS A O 1
ATOM 738 N N . LYS A 1 94 ? -14.160 11.318 -2.400 1.00 75.81 94 LYS A N 1
ATOM 739 C CA . LYS A 1 94 ? -15.498 11.668 -2.910 1.00 75.81 94 LYS A CA 1
ATOM 740 C C . LYS A 1 94 ? -16.049 10.670 -3.940 1.00 75.81 94 LYS A C 1
ATOM 742 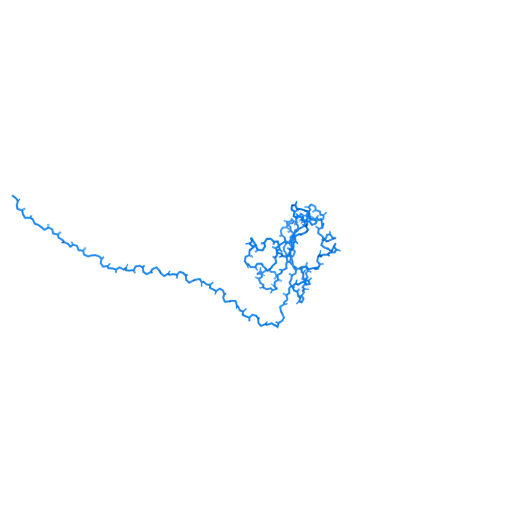O O . LYS A 1 94 ? -17.258 10.567 -4.097 1.00 75.81 94 LYS A O 1
ATOM 747 N N . HIS A 1 95 ? -15.172 9.977 -4.663 1.00 74.00 95 HIS A N 1
ATOM 748 C CA . HIS A 1 95 ? -15.524 9.150 -5.823 1.00 74.00 95 HIS A CA 1
ATOM 749 C C . HIS A 1 95 ? -15.188 7.666 -5.631 1.00 74.00 95 HIS A C 1
ATOM 751 O O . HIS A 1 95 ? -15.316 6.880 -6.567 1.00 74.00 95 HIS A O 1
ATOM 757 N N . ARG A 1 96 ? -14.748 7.269 -4.434 1.00 75.50 96 ARG A N 1
ATOM 758 C CA . ARG A 1 96 ? -14.507 5.868 -4.099 1.00 75.50 96 ARG A CA 1
ATOM 759 C C . ARG A 1 96 ? -15.834 5.163 -3.793 1.00 75.50 96 ARG A C 1
ATOM 761 O O . ARG A 1 96 ? -16.773 5.815 -3.332 1.00 75.50 96 ARG A O 1
ATOM 768 N N . PRO A 1 97 ? -15.916 3.841 -4.005 1.00 73.31 97 PRO A N 1
ATOM 769 C CA . PRO A 1 97 ? -17.069 3.062 -3.573 1.00 73.31 97 PRO A CA 1
ATOM 770 C C . PRO A 1 97 ? -17.350 3.268 -2.079 1.00 73.31 97 PRO A C 1
ATOM 772 O O . PRO A 1 97 ? -16.417 3.282 -1.278 1.00 73.31 97 PRO A O 1
ATOM 775 N N . SER A 1 98 ? -18.625 3.400 -1.704 1.00 74.38 98 SER A N 1
ATOM 776 C CA . SER A 1 98 ? -19.054 3.707 -0.328 1.00 74.38 98 SER A CA 1
ATOM 777 C C . SER A 1 98 ? -18.596 2.682 0.712 1.00 74.38 98 SER A C 1
ATOM 779 O O . SER A 1 98 ? -18.445 3.029 1.879 1.00 74.38 98 SER A O 1
ATOM 781 N N . HIS A 1 99 ? -18.353 1.439 0.291 1.00 72.88 99 HIS A N 1
ATOM 782 C CA . HIS A 1 99 ? -17.856 0.373 1.156 1.00 72.88 99 HIS A CA 1
ATOM 783 C C . HIS A 1 99 ? -16.360 0.488 1.484 1.00 72.88 99 HIS A C 1
ATOM 785 O O . HIS A 1 99 ? -15.924 -0.154 2.431 1.00 72.88 99 HIS A O 1
ATOM 791 N N . ARG A 1 100 ? -15.571 1.278 0.735 1.00 74.31 100 ARG A N 1
ATOM 792 C CA . ARG A 1 100 ? -14.122 1.392 0.958 1.00 74.31 100 ARG A CA 1
ATOM 793 C C . ARG A 1 100 ? -13.793 2.508 1.932 1.00 74.31 100 ARG A C 1
ATOM 795 O O . ARG A 1 100 ? -14.132 3.673 1.705 1.00 74.31 100 ARG A O 1
ATOM 802 N N . GLU A 1 101 ? -13.042 2.160 2.967 1.00 77.19 101 GLU A N 1
ATOM 803 C CA . GLU A 1 101 ? -12.573 3.108 3.979 1.00 77.19 101 GLU A CA 1
ATOM 804 C C . GLU A 1 101 ? -11.311 3.865 3.543 1.00 77.19 101 GLU A C 1
ATOM 806 O O . GLU A 1 101 ? -11.094 5.001 3.968 1.00 77.19 101 GLU A O 1
ATOM 811 N N . TYR A 1 102 ? -10.520 3.290 2.630 1.00 81.19 102 TYR A N 1
ATOM 812 C CA . TYR A 1 102 ? -9.323 3.916 2.066 1.00 81.19 102 TYR A CA 1
ATOM 813 C C . TYR A 1 102 ? -9.379 4.066 0.553 1.00 81.19 102 TYR A C 1
ATOM 815 O O . TYR A 1 102 ? -10.096 3.346 -0.147 1.00 81.19 102 TYR A O 1
ATOM 823 N N . PRO A 1 103 ? -8.610 5.021 0.011 1.00 83.69 103 PRO A N 1
ATOM 824 C CA . PRO A 1 103 ? -8.387 5.071 -1.412 1.00 83.69 103 PRO A CA 1
ATOM 825 C C . PRO A 1 103 ? -7.542 3.900 -1.892 1.00 83.69 103 PRO A C 1
ATOM 827 O O . PRO A 1 103 ? -6.938 3.147 -1.125 1.00 83.69 103 PRO A O 1
ATOM 830 N N . THR A 1 104 ? -7.509 3.760 -3.209 1.00 88.00 104 THR A N 1
ATOM 831 C CA . THR A 1 104 ? -6.653 2.793 -3.872 1.00 88.00 104 THR A CA 1
ATOM 832 C C . THR A 1 104 ? -5.349 3.475 -4.254 1.00 88.00 104 THR A C 1
ATOM 834 O O . THR A 1 104 ? -5.332 4.376 -5.094 1.00 88.00 104 THR A O 1
ATOM 837 N N . ARG A 1 105 ? -4.254 3.024 -3.647 1.00 90.44 105 ARG A N 1
ATOM 838 C CA . ARG A 1 105 ? -2.903 3.293 -4.120 1.00 90.44 105 ARG A CA 1
ATOM 839 C C . ARG A 1 105 ? -2.616 2.359 -5.288 1.00 90.44 105 ARG A C 1
ATOM 841 O O . ARG A 1 105 ? -2.941 1.179 -5.224 1.00 90.44 105 ARG A O 1
ATOM 848 N N . MET A 1 106 ? -2.031 2.879 -6.358 1.00 93.69 106 MET A N 1
ATOM 849 C CA . MET A 1 106 ? -1.730 2.076 -7.538 1.00 93.69 106 MET A CA 1
ATOM 850 C C . MET A 1 106 ? -0.228 2.060 -7.788 1.00 93.69 106 MET A C 1
ATOM 852 O O . MET A 1 106 ? 0.444 3.080 -7.634 1.00 93.69 106 MET A O 1
ATOM 856 N N . TYR A 1 107 ? 0.266 0.927 -8.268 1.00 95.81 107 TYR A N 1
ATOM 857 C CA . TYR A 1 107 ? 1.630 0.736 -8.737 1.00 95.81 107 TYR A CA 1
ATOM 858 C C . TYR A 1 107 ? 1.626 0.154 -10.152 1.00 95.81 107 TYR A C 1
ATOM 860 O O . TYR A 1 107 ? 0.703 -0.565 -10.538 1.00 95.81 107 TYR A O 1
ATOM 868 N N . HIS A 1 108 ? 2.672 0.456 -10.918 1.00 94.38 108 HIS A N 1
ATOM 869 C CA . HIS A 1 108 ? 2.832 -0.015 -12.293 1.00 94.38 108 HIS A CA 1
ATOM 870 C C . HIS A 1 108 ? 3.096 -1.530 -12.410 1.00 94.38 108 HIS A C 1
ATOM 872 O O . HIS A 1 108 ? 2.969 -2.062 -13.512 1.00 94.38 108 HIS A O 1
ATOM 878 N N . GLY A 1 109 ? 3.449 -2.205 -11.310 1.00 93.31 109 GLY A N 1
ATOM 879 C CA . GLY A 1 109 ? 3.968 -3.573 -11.315 1.00 93.31 109 GLY A CA 1
ATOM 880 C C . GLY A 1 109 ? 5.484 -3.602 -11.500 1.00 93.31 109 GLY A C 1
ATOM 881 O O . GLY A 1 109 ? 6.072 -2.685 -12.079 1.00 93.31 109 GLY A O 1
ATOM 882 N N . ILE A 1 110 ? 6.135 -4.661 -11.010 1.00 94.00 110 ILE A N 1
ATOM 883 C CA . ILE A 1 110 ? 7.575 -4.884 -11.242 1.00 94.00 110 ILE A CA 1
ATOM 884 C C . ILE A 1 110 ? 7.804 -5.555 -12.601 1.00 94.00 110 ILE A C 1
ATOM 886 O O . ILE A 1 110 ? 8.850 -5.378 -13.224 1.00 94.00 110 ILE A O 1
ATOM 890 N N . ASN A 1 111 ? 6.823 -6.314 -13.084 1.00 90.88 111 ASN A N 1
ATOM 891 C CA . ASN A 1 111 ? 6.898 -7.021 -14.352 1.00 90.88 111 ASN A CA 1
ATOM 892 C C . ASN A 1 111 ? 5.572 -6.938 -15.127 1.00 90.88 111 ASN A C 1
ATOM 894 O O . ASN A 1 111 ? 4.522 -6.562 -14.604 1.00 90.88 111 ASN A O 1
ATOM 898 N N . VAL A 1 112 ? 5.640 -7.285 -16.414 1.00 87.00 112 VAL A N 1
ATOM 899 C CA . VAL A 1 112 ? 4.481 -7.273 -17.323 1.00 87.00 112 VAL A CA 1
ATOM 900 C C . VAL A 1 112 ? 3.426 -8.297 -16.903 1.00 87.00 112 VAL A C 1
ATOM 902 O O . VAL A 1 112 ? 2.239 -8.088 -17.157 1.00 87.00 112 VAL A O 1
ATOM 905 N N . GLU A 1 113 ? 3.865 -9.383 -16.264 1.00 87.75 113 GLU A N 1
ATOM 906 C CA . GLU A 1 113 ? 3.001 -10.461 -15.799 1.00 87.75 113 GLU A CA 1
ATOM 907 C C . GLU A 1 113 ? 2.066 -9.980 -14.704 1.00 87.75 113 GLU A C 1
ATOM 909 O O . GLU A 1 113 ? 0.879 -10.150 -14.887 1.00 87.75 113 GLU A O 1
ATOM 914 N N . GLN A 1 114 ? 2.556 -9.298 -13.662 1.00 86.88 114 GLN A N 1
ATOM 915 C CA . GLN A 1 114 ? 1.732 -8.681 -12.615 1.00 86.88 114 GLN A CA 1
ATOM 916 C C . GLN A 1 114 ? 0.783 -7.624 -13.193 1.00 86.88 114 GLN A C 1
ATOM 918 O O . GLN A 1 114 ? -0.370 -7.492 -12.770 1.00 86.88 114 GLN A O 1
ATOM 923 N N . GLY A 1 115 ? 1.276 -6.848 -14.162 1.00 91.44 115 GLY A N 1
ATOM 924 C CA . GLY A 1 115 ? 0.592 -5.649 -14.620 1.00 91.44 115 GLY A CA 1
ATOM 925 C C . GLY A 1 115 ? 0.398 -4.655 -13.474 1.00 91.44 115 GLY A C 1
ATOM 926 O O . GLY A 1 115 ? 1.206 -4.572 -12.553 1.00 91.44 115 GLY A O 1
ATOM 927 N N . GLN A 1 116 ? -0.690 -3.891 -13.528 1.00 94.62 116 GLN A N 1
ATOM 928 C CA . GLN A 1 116 ? -0.983 -2.911 -12.491 1.00 94.62 116 GLN A CA 1
ATOM 929 C C . GLN A 1 116 ? -1.287 -3.601 -11.155 1.00 94.62 116 GLN A C 1
ATOM 931 O O . GLN A 1 116 ? -2.012 -4.595 -11.109 1.00 94.62 116 GLN A O 1
ATOM 936 N N . VAL A 1 117 ? -0.779 -3.031 -10.066 1.00 96.00 117 VAL A N 1
ATOM 937 C CA . VAL A 1 117 ? -1.072 -3.484 -8.705 1.00 96.00 117 VAL A CA 1
ATOM 938 C C . VAL A 1 117 ? -1.872 -2.410 -7.990 1.00 96.00 117 VAL A C 1
ATOM 940 O O . VAL A 1 117 ? -1.504 -1.235 -8.007 1.00 96.00 117 VAL A O 1
ATOM 943 N N . TRP A 1 118 ? -2.986 -2.794 -7.379 1.00 93.62 118 TRP A N 1
ATOM 944 C CA . TRP A 1 118 ? -3.806 -1.911 -6.558 1.00 93.62 118 TRP A CA 1
ATOM 945 C C . TRP A 1 118 ? -3.688 -2.317 -5.101 1.00 93.62 118 TRP A C 1
ATOM 947 O O . TRP A 1 118 ? -3.660 -3.496 -4.772 1.00 93.62 118 TRP A O 1
ATOM 957 N N . LEU A 1 119 ? -3.648 -1.324 -4.231 1.00 93.00 119 LEU A N 1
ATOM 958 C CA . LEU A 1 119 ? -3.455 -1.500 -2.809 1.00 93.00 119 LEU A CA 1
ATOM 959 C C . LEU A 1 119 ? -4.443 -0.623 -2.064 1.00 93.00 119 LEU A C 1
ATOM 961 O O . LEU A 1 119 ? -4.578 0.567 -2.354 1.00 93.00 119 LEU A O 1
ATOM 965 N N . THR A 1 120 ? -5.148 -1.206 -1.109 1.00 91.44 120 THR A N 1
ATOM 966 C CA . THR A 1 120 ? -6.048 -0.459 -0.235 1.00 91.44 120 THR A CA 1
ATOM 967 C C . THR A 1 120 ? -6.042 -1.043 1.172 1.00 91.44 120 THR A C 1
ATOM 969 O O . 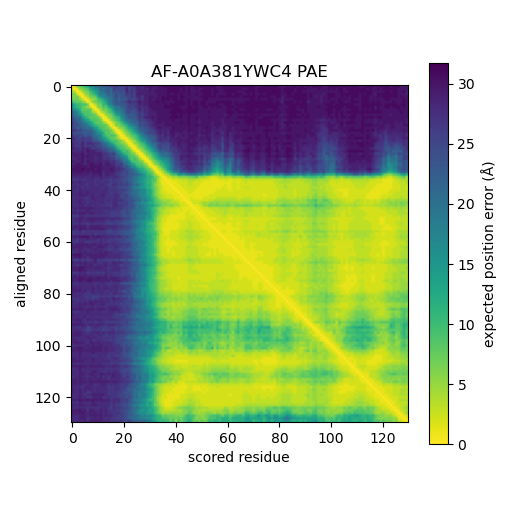THR A 1 120 ? -5.576 -2.161 1.379 1.00 91.44 120 THR A O 1
ATOM 972 N N . CYS A 1 121 ? -6.536 -0.268 2.131 1.00 91.62 121 CYS A N 1
ATOM 973 C CA . CYS A 1 121 ? -6.705 -0.690 3.514 1.00 91.62 121 CYS A CA 1
ATOM 974 C C . CYS A 1 121 ? -8.191 -0.753 3.845 1.00 91.62 121 CYS A C 1
ATOM 976 O O . CYS A 1 121 ? -8.928 0.199 3.599 1.00 91.62 121 CYS A O 1
ATOM 978 N N . ASP A 1 122 ? -8.640 -1.858 4.415 1.00 90.56 122 ASP A N 1
ATOM 979 C CA . ASP A 1 122 ? -10.028 -1.986 4.848 1.00 90.56 122 ASP A CA 1
ATOM 980 C C . ASP A 1 122 ? -10.117 -2.737 6.172 1.00 90.56 122 ASP A C 1
ATOM 982 O O . ASP A 1 122 ? -9.120 -3.247 6.685 1.00 90.56 122 ASP A O 1
ATOM 986 N N . ILE A 1 123 ? -11.313 -2.782 6.741 1.00 90.75 123 ILE A N 1
ATOM 987 C CA . ILE A 1 123 ? -11.585 -3.559 7.944 1.00 90.75 123 ILE A CA 1
ATOM 988 C C . ILE A 1 123 ? -11.840 -5.010 7.541 1.00 90.75 123 ILE A C 1
ATOM 990 O O . ILE A 1 123 ? -12.628 -5.297 6.634 1.00 90.75 123 ILE A O 1
ATOM 994 N N . LYS A 1 124 ? -11.180 -5.935 8.238 1.00 89.06 124 LYS A N 1
ATOM 995 C CA . LYS A 1 124 ? -11.333 -7.374 8.021 1.00 89.06 124 LYS A CA 1
ATOM 996 C C . LYS A 1 124 ? -12.803 -7.792 8.133 1.00 89.06 124 LYS A C 1
ATOM 998 O O . LYS A 1 124 ? -13.509 -7.350 9.036 1.00 89.06 124 LYS A O 1
ATOM 1003 N N . GLY A 1 125 ? -13.258 -8.646 7.218 1.00 85.50 125 GLY A N 1
ATOM 1004 C CA . GLY A 1 125 ? -14.636 -9.149 7.193 1.00 85.50 125 GLY A CA 1
ATOM 1005 C C . GLY A 1 125 ? -15.669 -8.218 6.546 1.00 85.50 125 GLY A C 1
ATOM 1006 O O . GLY A 1 125 ? -16.826 -8.609 6.440 1.00 85.50 125 GLY A O 1
ATOM 1007 N N . ARG A 1 126 ? -15.290 -7.016 6.075 1.00 82.94 126 ARG A N 1
ATOM 1008 C CA . ARG A 1 126 ? -16.197 -6.154 5.285 1.00 82.94 126 ARG A CA 1
ATOM 1009 C C . ARG A 1 126 ? -16.359 -6.592 3.830 1.00 82.94 126 ARG A C 1
ATOM 1011 O O . ARG A 1 126 ? -17.359 -6.246 3.209 1.00 82.94 126 ARG A O 1
ATOM 1018 N N . ILE A 1 127 ? -15.371 -7.290 3.274 1.00 77.69 127 ILE A N 1
ATOM 1019 C CA . ILE A 1 127 ? -15.372 -7.732 1.878 1.00 77.69 127 ILE A CA 1
ATOM 1020 C C . ILE A 1 127 ? -15.531 -9.249 1.870 1.00 77.69 127 ILE A C 1
ATOM 1022 O O . ILE A 1 127 ? -14.676 -9.965 2.382 1.00 77.69 127 ILE A O 1
ATOM 1026 N N . GLU A 1 128 ? -16.640 -9.735 1.316 1.00 72.25 128 GLU A N 1
ATOM 1027 C CA . GLU A 1 128 ? -16.913 -11.169 1.223 1.00 72.25 128 GLU A CA 1
ATOM 1028 C C . GLU A 1 128 ? -15.897 -11.861 0.302 1.00 72.25 128 GLU A C 1
ATOM 1030 O O . GLU A 1 128 ? -15.608 -11.385 -0.797 1.00 72.25 128 GLU A O 1
ATOM 1035 N N . GLY A 1 129 ? -15.368 -13.004 0.745 1.00 69.56 129 GLY A N 1
ATOM 1036 C CA . GLY A 1 129 ? -14.399 -13.790 -0.026 1.00 69.56 129 GLY A CA 1
ATOM 1037 C C . GLY A 1 129 ? -12.939 -13.334 0.095 1.00 69.56 129 GLY A C 1
ATOM 1038 O O . GLY A 1 129 ? -12.108 -13.837 -0.661 1.00 69.56 129 GLY A O 1
ATOM 1039 N N . LEU A 1 130 ? -12.633 -12.426 1.031 1.00 66.06 130 LEU A N 1
ATOM 1040 C CA . LEU A 1 130 ? -11.281 -11.985 1.396 1.00 66.06 130 LEU A CA 1
ATOM 1041 C C . LEU A 1 130 ? -10.989 -12.210 2.883 1.00 66.06 130 LEU A C 1
ATOM 1043 O O . LEU A 1 130 ? -11.832 -11.836 3.730 1.00 66.06 130 LEU A O 1
#

Nearest PDB structures (foldseek):
  7dkk-assembly4_D  TM=4.343E-01  e=9.581E+00  synthetic construct
  5l10-assembly3_E  TM=2.611E-01  e=5.605E+00  Burkholderia cenocepacia J2315